Protein AF-A0A7C9EI39-F1 (afdb_monomer_lite)

Radius of gyration: 18.84 Å; chains: 1; bounding box: 54×30×48 Å

Sequence (99 aa):
GGLEFQSQIEIISRAHHKHVASLVGVCIDGDKRLLVYEYADNNSLAFYLHGSEVATMDWATRMRIAIGAANGLAYLHDDFSCGQQRMKRLWKEYIPKIG

Organism: Opuntia streptacantha (NCBI:txid393608)

Structure (mmCIF, N/CA/C/O backbone):
data_AF-A0A7C9EI39-F1
#
_entry.id   AF-A0A7C9EI39-F1
#
loop_
_atom_site.group_PDB
_atom_site.id
_atom_site.type_symbol
_atom_site.label_atom_id
_atom_site.label_alt_id
_atom_site.label_comp_id
_atom_site.label_asym_id
_atom_site.label_entity_id
_atom_site.label_seq_id
_atom_site.pdbx_PDB_ins_code
_atom_site.Cartn_x
_atom_site.Cartn_y
_atom_site.Cartn_z
_atom_site.occupancy
_atom_site.B_iso_or_equiv
_atom_site.auth_seq_id
_atom_site.auth_comp_id
_atom_site.auth_asym_id
_atom_site.auth_atom_id
_atom_site.pdbx_PDB_model_num
ATOM 1 N N . GLY A 1 1 ? -10.848 -15.878 16.248 1.00 57.94 1 GLY A N 1
ATOM 2 C CA . GLY A 1 1 ? -11.982 -15.649 15.333 1.00 57.94 1 GLY A CA 1
ATOM 3 C C . GLY A 1 1 ? -12.306 -14.168 15.211 1.00 57.94 1 GLY A C 1
ATOM 4 O O . GLY A 1 1 ? -11.470 -13.411 14.742 1.00 57.94 1 GLY A O 1
ATOM 5 N N . GLY A 1 2 ? -13.495 -13.735 15.648 1.00 65.44 2 GLY A N 1
ATOM 6 C CA . GLY A 1 2 ? -13.977 -12.357 15.433 1.00 65.44 2 GLY A CA 1
ATOM 7 C C . GLY A 1 2 ? -13.190 -11.247 16.145 1.00 65.44 2 GLY A C 1
ATOM 8 O O . GLY A 1 2 ? -13.007 -10.177 15.576 1.00 65.44 2 GLY A O 1
ATOM 9 N N . LEU A 1 3 ? -12.676 -11.507 17.353 1.00 69.56 3 LEU A N 1
ATOM 10 C CA . LEU A 1 3 ? -11.896 -10.521 18.119 1.00 69.56 3 LEU A CA 1
ATOM 11 C C . LEU A 1 3 ? -10.527 -10.223 17.486 1.00 69.56 3 LEU A C 1
ATOM 13 O O . LEU A 1 3 ? -10.115 -9.069 17.433 1.00 69.56 3 LEU A O 1
ATOM 17 N N . GLU A 1 4 ? -9.848 -11.243 16.956 1.00 75.69 4 GLU A N 1
ATOM 18 C CA . GLU A 1 4 ? -8.570 -11.072 16.247 1.00 75.69 4 GLU A CA 1
ATOM 19 C C . GLU A 1 4 ? -8.763 -10.282 14.955 1.00 75.69 4 GLU A C 1
ATOM 21 O O . GLU A 1 4 ? -7.968 -9.401 14.649 1.00 75.69 4 GLU A O 1
ATOM 26 N N . PHE A 1 5 ? -9.854 -10.546 14.232 1.00 77.06 5 PHE A N 1
ATOM 27 C CA . PHE A 1 5 ? -10.203 -9.807 13.023 1.00 77.06 5 PHE A CA 1
ATOM 28 C C . PHE A 1 5 ? -10.439 -8.318 13.313 1.00 77.06 5 PHE A C 1
ATOM 30 O O . PHE A 1 5 ? -9.863 -7.458 12.650 1.00 77.06 5 PHE A O 1
ATOM 37 N N . GLN A 1 6 ? -11.235 -8.008 14.341 1.00 77.88 6 GLN A N 1
ATOM 38 C CA . GLN A 1 6 ? -11.522 -6.625 14.723 1.00 77.88 6 GLN A CA 1
ATOM 39 C C . GLN A 1 6 ? -10.259 -5.893 15.202 1.00 77.88 6 GLN A C 1
ATOM 41 O O . GLN A 1 6 ? -10.020 -4.756 14.804 1.00 77.88 6 GLN A O 1
ATOM 46 N N . SER A 1 7 ? -9.425 -6.569 15.999 1.00 79.38 7 SER A N 1
ATOM 47 C CA . SER A 1 7 ? -8.149 -6.028 16.473 1.00 79.38 7 SER A CA 1
ATO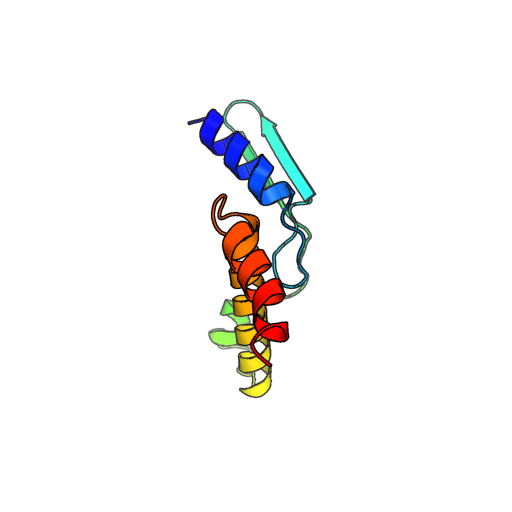M 48 C C . SER A 1 7 ? -7.188 -5.741 15.317 1.00 79.38 7 SER A C 1
ATOM 50 O O . SER A 1 7 ? -6.603 -4.661 15.260 1.00 79.38 7 SER A O 1
ATOM 52 N N . GLN A 1 8 ? -7.062 -6.657 14.353 1.00 78.19 8 GLN A N 1
ATOM 53 C CA . GLN A 1 8 ? -6.223 -6.436 13.172 1.00 78.19 8 GLN A CA 1
ATOM 54 C C . GLN A 1 8 ? -6.725 -5.271 12.317 1.00 78.19 8 GLN A C 1
ATOM 56 O O . GLN A 1 8 ? -5.919 -4.503 11.801 1.00 78.19 8 GLN A O 1
ATOM 61 N N . ILE A 1 9 ? -8.040 -5.094 12.198 1.00 83.69 9 ILE A N 1
ATOM 62 C CA . ILE A 1 9 ? -8.620 -3.957 11.478 1.00 83.69 9 ILE A CA 1
ATOM 63 C C . ILE A 1 9 ? -8.345 -2.635 12.178 1.00 83.69 9 ILE A C 1
ATOM 65 O O . ILE A 1 9 ? -7.995 -1.661 11.517 1.00 83.69 9 ILE A O 1
ATOM 69 N N . GLU A 1 10 ? -8.473 -2.580 13.501 1.00 80.25 10 GLU A N 1
ATOM 70 C CA . GLU A 1 10 ? -8.164 -1.368 14.260 1.00 80.25 10 GLU A CA 1
ATOM 71 C C . GLU A 1 10 ? -6.692 -0.964 14.080 1.00 80.25 10 GLU A C 1
ATOM 73 O O . GLU A 1 10 ? -6.373 0.210 13.911 1.00 80.25 10 GLU A O 1
ATOM 78 N N . ILE A 1 11 ? -5.799 -1.950 14.024 1.00 77.94 11 ILE A N 1
ATOM 79 C CA . ILE A 1 11 ? -4.376 -1.757 13.744 1.00 77.94 11 ILE A CA 1
ATOM 80 C C . ILE A 1 11 ? -4.178 -1.242 12.306 1.00 77.94 11 ILE A C 1
ATOM 82 O O . ILE A 1 11 ? -3.614 -0.168 12.106 1.00 77.94 11 ILE A O 1
ATOM 86 N N . ILE A 1 12 ? -4.689 -1.956 11.299 1.00 81.31 12 ILE A N 1
ATOM 87 C CA . ILE A 1 12 ? -4.484 -1.631 9.876 1.00 81.31 12 ILE A CA 1
ATOM 88 C C . ILE A 1 12 ? -5.151 -0.305 9.483 1.00 81.31 12 ILE A C 1
ATOM 90 O O . ILE A 1 12 ? -4.590 0.441 8.686 1.00 81.31 12 ILE A O 1
ATOM 94 N N . SER A 1 13 ? -6.308 0.030 10.057 1.00 82.19 13 SER A N 1
ATOM 95 C CA . SER A 1 13 ? -7.021 1.289 9.773 1.00 82.19 13 SER A CA 1
ATOM 96 C C . SER A 1 13 ? -6.244 2.539 10.195 1.00 82.19 13 SER A C 1
ATOM 98 O O . SER A 1 13 ? -6.503 3.627 9.688 1.00 82.19 13 SER A O 1
ATOM 100 N N . ARG A 1 14 ? -5.264 2.393 11.093 1.00 79.44 14 ARG A N 1
ATOM 101 C CA . ARG A 1 14 ? -4.380 3.480 11.530 1.00 79.44 14 ARG A CA 1
ATOM 102 C C . ARG A 1 14 ? -3.121 3.608 10.672 1.00 79.44 14 ARG A C 1
ATOM 104 O O . ARG A 1 14 ? -2.372 4.565 10.858 1.00 79.44 14 ARG A O 1
ATOM 111 N N . ALA A 1 15 ? -2.874 2.665 9.760 1.00 82.62 15 ALA A N 1
ATOM 112 C CA . ALA A 1 15 ? -1.732 2.712 8.859 1.00 82.62 15 ALA A CA 1
ATOM 113 C C . ALA A 1 15 ? -1.948 3.806 7.808 1.00 82.62 15 ALA A C 1
ATOM 115 O O . ALA A 1 15 ? -2.803 3.678 6.934 1.00 82.62 15 ALA A O 1
ATOM 116 N N . HIS A 1 16 ? -1.143 4.865 7.863 1.00 85.88 16 HIS A N 1
ATOM 117 C CA . HIS A 1 16 ? -1.173 5.917 6.856 1.00 85.88 16 HIS A CA 1
ATOM 118 C C . HIS A 1 16 ? 0.245 6.281 6.425 1.00 85.88 16 HIS A C 1
ATOM 120 O O . HIS A 1 16 ? 0.968 7.010 7.105 1.00 85.88 16 HIS A O 1
ATOM 126 N N . HIS A 1 17 ? 0.660 5.742 5.280 1.00 87.50 17 HIS A N 1
ATOM 127 C CA . HIS A 1 17 ? 1.997 5.949 4.745 1.00 87.50 17 HIS A CA 1
ATOM 128 C C . HIS A 1 17 ? 1.984 5.880 3.219 1.00 87.50 17 HIS A C 1
ATOM 130 O O . HIS A 1 17 ? 1.371 4.996 2.637 1.00 87.50 17 HIS A O 1
ATOM 136 N N . LYS A 1 18 ? 2.758 6.746 2.558 1.00 89.50 18 LYS A N 1
ATOM 137 C CA . LYS A 1 18 ? 2.834 6.858 1.084 1.00 89.50 18 LYS A CA 1
ATOM 138 C C . LYS A 1 18 ? 3.198 5.570 0.320 1.00 89.50 18 LYS A C 1
ATOM 140 O O . LYS A 1 18 ? 3.099 5.533 -0.901 1.00 89.50 18 LYS A O 1
ATOM 145 N N . HIS A 1 19 ? 3.710 4.554 1.011 1.00 90.25 19 HIS A N 1
ATOM 146 C CA . HIS A 1 19 ? 4.090 3.257 0.437 1.00 90.25 19 HIS A CA 1
ATOM 147 C C . HIS A 1 19 ? 3.302 2.086 1.047 1.00 90.25 19 HIS A C 1
ATOM 149 O O . HIS A 1 19 ? 3.747 0.944 0.979 1.00 90.25 19 HIS A O 1
ATOM 155 N N . VAL A 1 20 ? 2.163 2.371 1.679 1.00 88.31 20 VAL A N 1
ATOM 156 C CA . VAL A 1 20 ? 1.218 1.390 2.221 1.00 88.31 20 VAL A CA 1
ATOM 157 C C . VAL A 1 20 ? -0.165 1.751 1.688 1.00 88.31 20 VAL A C 1
ATOM 159 O O . VAL A 1 20 ? -0.539 2.918 1.703 1.00 88.31 20 VAL A O 1
ATOM 162 N N . ALA A 1 21 ? -0.912 0.766 1.192 1.00 88.12 21 ALA A N 1
ATOM 163 C CA . ALA A 1 21 ? -2.266 1.005 0.706 1.00 88.12 21 ALA A CA 1
ATOM 164 C C . ALA A 1 21 ? -3.177 1.428 1.868 1.00 88.12 21 ALA A C 1
ATOM 166 O O . ALA A 1 21 ? -3.271 0.714 2.870 1.00 88.12 21 ALA A O 1
ATOM 167 N N . SER A 1 22 ? -3.849 2.570 1.722 1.00 87.31 22 SER A N 1
ATOM 168 C CA . SER A 1 22 ? -4.736 3.101 2.755 1.00 87.31 22 SER A CA 1
ATOM 169 C C . SER A 1 22 ? -6.058 2.338 2.762 1.00 87.31 22 SER A C 1
ATOM 171 O O . SER A 1 22 ? -6.733 2.221 1.734 1.00 87.31 22 SER A O 1
ATOM 173 N N . LEU A 1 23 ?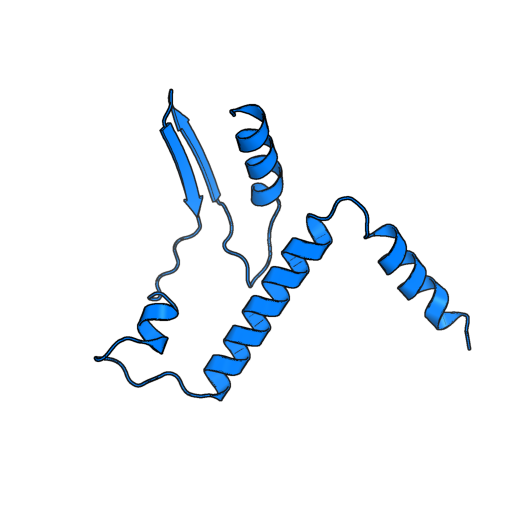 -6.435 1.824 3.932 1.00 89.44 23 LEU A N 1
ATOM 174 C CA . LEU A 1 23 ? -7.754 1.244 4.153 1.00 89.44 23 LEU A CA 1
ATOM 175 C C . LEU A 1 23 ? -8.765 2.381 4.350 1.00 89.44 23 LEU A C 1
ATOM 177 O O . LEU A 1 23 ? -8.644 3.170 5.281 1.00 89.44 23 LEU A O 1
ATOM 181 N N . VAL A 1 24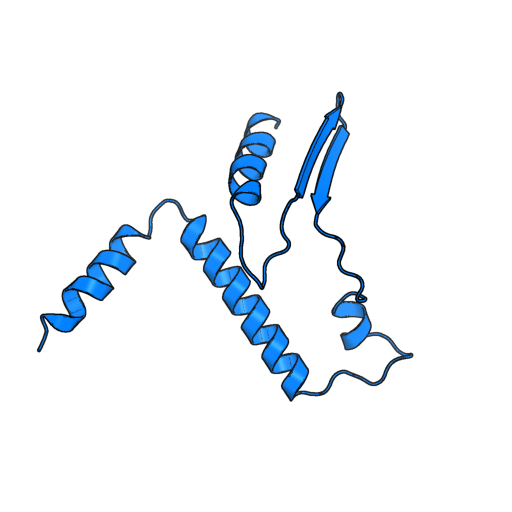 ? -9.766 2.446 3.480 1.00 88.94 24 VAL A N 1
ATOM 182 C CA . VAL A 1 24 ? -10.835 3.454 3.510 1.00 88.94 24 VAL A CA 1
ATOM 183 C C . VAL A 1 24 ? -11.979 3.003 4.413 1.00 88.94 24 VAL A C 1
ATOM 185 O O . VAL A 1 24 ? -12.617 3.819 5.073 1.00 88.94 24 VAL A O 1
ATOM 188 N N . GLY A 1 25 ? -12.253 1.698 4.458 1.00 88.25 25 GLY A N 1
ATOM 189 C CA . GLY A 1 25 ? -13.358 1.187 5.252 1.00 88.25 25 GLY A CA 1
ATOM 190 C C . GLY A 1 25 ? -13.439 -0.327 5.310 1.00 88.25 25 GLY A C 1
ATOM 191 O O . GLY A 1 25 ? -12.687 -1.059 4.666 1.00 88.25 25 GLY A O 1
ATOM 192 N N . VAL A 1 26 ? -14.391 -0.789 6.111 1.00 89.50 26 VAL A N 1
ATOM 193 C CA . VAL A 1 26 ? -14.658 -2.205 6.351 1.00 89.50 26 VAL A CA 1
ATOM 194 C C . VAL A 1 26 ? -16.161 -2.417 6.307 1.00 89.50 26 VAL A C 1
ATOM 196 O O . VAL A 1 26 ? -16.915 -1.641 6.890 1.00 89.50 26 VAL A O 1
ATOM 199 N N . CYS A 1 27 ? -16.596 -3.489 5.649 1.00 88.81 27 CYS A N 1
ATOM 200 C CA . CYS A 1 27 ? -17.978 -3.947 5.708 1.00 88.81 27 CYS A CA 1
ATOM 201 C C . CYS A 1 27 ? -18.048 -5.294 6.435 1.00 88.81 27 CYS A C 1
ATOM 203 O O . CYS A 1 27 ? -17.312 -6.233 6.117 1.00 88.81 27 CYS A O 1
ATOM 205 N N . ILE A 1 28 ? -18.942 -5.368 7.422 1.00 88.62 28 ILE A N 1
ATOM 206 C CA . ILE A 1 28 ? -19.230 -6.566 8.207 1.00 88.62 28 ILE A CA 1
ATOM 207 C C . ILE A 1 28 ? -20.734 -6.823 8.100 1.00 88.62 28 ILE A C 1
ATOM 209 O O . ILE A 1 28 ? -21.525 -6.048 8.630 1.00 88.62 28 ILE A O 1
ATOM 213 N N . ASP A 1 29 ? -21.113 -7.900 7.413 1.00 90.12 29 ASP A N 1
ATOM 214 C CA . ASP A 1 29 ? -22.511 -8.310 7.223 1.00 90.12 29 ASP A CA 1
ATOM 215 C C . ASP A 1 29 ? -22.642 -9.825 7.440 1.00 90.12 29 ASP A C 1
ATOM 217 O O . ASP A 1 29 ? -22.184 -10.622 6.618 1.00 90.12 29 ASP A O 1
ATOM 221 N N . GLY A 1 30 ? -23.207 -10.231 8.582 1.00 88.25 30 GLY A N 1
ATOM 222 C CA . GLY A 1 30 ? -23.286 -11.636 8.995 1.00 88.25 30 GLY A CA 1
ATOM 223 C C . GLY A 1 30 ? -21.899 -12.277 9.097 1.00 88.25 30 GLY A C 1
ATOM 224 O O . GLY A 1 30 ? -21.098 -11.893 9.950 1.00 88.25 30 GLY A O 1
ATOM 225 N N . ASP A 1 31 ? -21.598 -13.206 8.187 1.00 86.69 31 ASP A N 1
ATOM 226 C CA . ASP A 1 31 ? -20.290 -13.871 8.045 1.00 86.69 31 ASP A CA 1
ATOM 227 C C . ASP A 1 31 ? -19.389 -13.231 6.975 1.00 86.69 31 ASP A C 1
ATOM 229 O O . ASP A 1 31 ? -18.213 -13.573 6.851 1.00 86.69 31 ASP A O 1
ATOM 233 N N . LYS A 1 32 ? -19.898 -12.259 6.211 1.00 86.50 32 LYS A N 1
ATOM 234 C CA . LYS A 1 32 ? -19.118 -11.547 5.194 1.00 86.50 32 LYS A CA 1
ATOM 235 C C . LYS A 1 32 ? -18.219 -10.514 5.856 1.00 86.50 32 LYS A C 1
ATOM 237 O O . LYS A 1 32 ? -18.638 -9.794 6.767 1.00 86.50 32 LYS A O 1
ATOM 242 N N . ARG A 1 33 ? -16.978 -10.439 5.384 1.00 87.25 33 ARG A N 1
ATOM 243 C CA . ARG A 1 33 ? -15.955 -9.489 5.825 1.00 87.25 33 ARG A CA 1
ATOM 244 C C . ARG A 1 33 ? -15.270 -8.918 4.590 1.00 87.25 33 ARG A C 1
ATOM 246 O O . ARG A 1 33 ? -14.623 -9.664 3.861 1.00 87.25 33 ARG A O 1
ATOM 253 N N . LEU A 1 34 ? -15.441 -7.623 4.338 1.00 89.69 34 LEU A N 1
ATOM 254 C CA . LEU A 1 34 ? -14.849 -6.937 3.187 1.00 89.69 34 LEU A CA 1
ATOM 255 C C . LEU A 1 34 ? -13.949 -5.797 3.660 1.00 89.69 34 LEU A C 1
ATOM 257 O O . LEU A 1 34 ? -14.298 -5.074 4.594 1.00 89.69 34 LEU A O 1
ATOM 261 N N . LEU A 1 35 ? -12.822 -5.626 2.971 1.00 89.81 35 LEU A N 1
ATOM 262 C CA . LEU A 1 35 ? -11.887 -4.521 3.158 1.00 89.81 35 LEU A CA 1
ATOM 263 C C . LEU A 1 35 ? -11.949 -3.616 1.929 1.00 89.81 35 LEU A C 1
ATOM 265 O O . LEU A 1 35 ? -11.874 -4.097 0.799 1.00 89.81 35 LEU A O 1
ATOM 269 N N . VAL A 1 36 ? -12.098 -2.316 2.158 1.00 91.38 36 VAL A N 1
ATOM 270 C CA . VAL A 1 36 ? -12.207 -1.306 1.105 1.00 91.38 36 VAL A CA 1
ATOM 271 C C . VAL A 1 36 ? -10.951 -0.449 1.135 1.00 91.38 36 VAL A C 1
ATOM 273 O O . VAL A 1 36 ? -10.691 0.221 2.131 1.00 91.38 36 VAL A O 1
ATOM 276 N N . TYR A 1 37 ? -10.185 -0.468 0.049 1.00 90.00 37 TYR A N 1
ATOM 277 C CA . TYR A 1 37 ? -8.954 0.307 -0.115 1.00 90.00 37 TYR A CA 1
ATOM 278 C C . TYR A 1 37 ? -9.144 1.435 -1.127 1.00 90.00 37 TYR A C 1
ATOM 280 O O . TYR A 1 37 ? -10.063 1.392 -1.947 1.0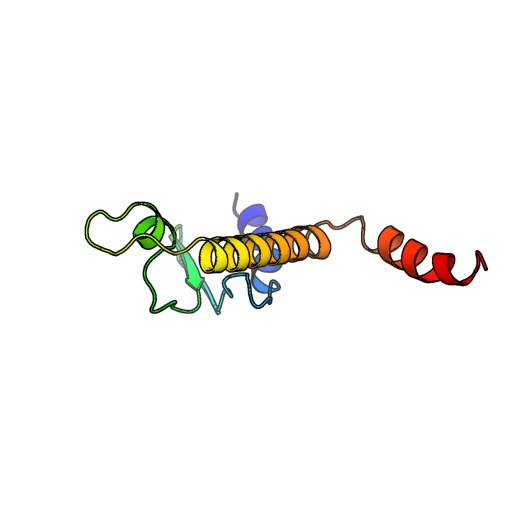0 90.00 37 TYR A O 1
ATOM 288 N N . GLU A 1 38 ? -8.250 2.423 -1.092 1.00 87.44 38 GLU A N 1
ATOM 289 C CA . GLU A 1 38 ? -8.121 3.382 -2.190 1.00 87.44 38 GLU A CA 1
ATOM 290 C C . GLU A 1 38 ? -7.799 2.643 -3.493 1.00 87.44 38 GLU A C 1
ATOM 292 O O . GLU A 1 38 ? -6.972 1.726 -3.524 1.00 87.44 38 GLU A O 1
ATOM 297 N N . TYR A 1 39 ? -8.475 3.030 -4.574 1.00 86.50 39 TYR A N 1
ATOM 298 C CA . TYR A 1 39 ? -8.247 2.425 -5.877 1.00 86.50 39 TYR A CA 1
ATOM 299 C C . TYR A 1 39 ? -6.907 2.895 -6.449 1.00 86.50 39 TYR A C 1
ATOM 301 O O . TYR A 1 39 ? -6.610 4.089 -6.464 1.00 86.50 39 TYR A O 1
ATOM 309 N N . ALA A 1 40 ? -6.102 1.949 -6.927 1.00 85.44 40 ALA A N 1
ATOM 310 C CA . ALA A 1 40 ? -4.875 2.234 -7.652 1.00 85.44 40 ALA A CA 1
ATOM 311 C C . ALA A 1 40 ? -5.121 1.978 -9.142 1.00 85.44 40 ALA A C 1
ATOM 313 O O . ALA A 1 40 ? -5.278 0.831 -9.550 1.00 85.44 40 ALA A O 1
ATOM 314 N N . ASP A 1 41 ? -5.123 3.043 -9.947 1.00 82.38 41 ASP A N 1
ATOM 315 C CA . ASP A 1 41 ? -5.420 2.978 -11.388 1.00 82.38 41 ASP A CA 1
ATOM 316 C C . ASP A 1 41 ? -4.389 2.168 -12.197 1.00 82.38 41 ASP A C 1
ATOM 318 O O . ASP A 1 41 ? -4.660 1.731 -13.316 1.00 82.38 41 ASP A O 1
ATOM 322 N N . ASN A 1 42 ? -3.188 1.973 -11.647 1.00 84.69 42 ASN A N 1
ATOM 323 C CA . ASN A 1 42 ? -2.104 1.259 -12.312 1.00 84.69 42 ASN A CA 1
ATOM 324 C C . ASN A 1 42 ? -2.231 -0.259 -12.126 1.00 84.69 42 ASN A C 1
ATOM 326 O O . ASN A 1 42 ? -2.629 -0.745 -11.069 1.00 84.69 42 ASN A O 1
ATOM 330 N N . ASN A 1 43 ? -1.782 -1.018 -13.130 1.00 85.81 43 ASN A N 1
ATOM 331 C CA . ASN A 1 43 ? -1.664 -2.470 -13.013 1.00 85.81 43 ASN A CA 1
ATOM 332 C C . ASN A 1 43 ? -0.726 -2.883 -11.865 1.00 85.81 43 ASN A C 1
ATOM 334 O O . ASN A 1 43 ? 0.099 -2.109 -11.373 1.00 85.81 43 ASN A O 1
ATOM 338 N N . SER A 1 44 ? -0.822 -4.151 -11.462 1.00 88.38 44 SER A N 1
ATOM 339 C CA . SER A 1 44 ? 0.032 -4.694 -10.407 1.00 88.38 44 SER A CA 1
ATOM 340 C C . SER A 1 44 ? 1.517 -4.635 -10.781 1.00 88.38 44 SER A C 1
ATOM 342 O O . SER A 1 44 ? 1.904 -4.729 -11.945 1.00 88.38 44 SER A O 1
ATOM 344 N N . LEU A 1 45 ? 2.391 -4.567 -9.776 1.00 89.06 45 LEU A N 1
ATOM 345 C CA . LEU A 1 45 ? 3.830 -4.680 -10.015 1.00 89.06 45 LEU A CA 1
ATOM 346 C C . LEU A 1 45 ? 4.185 -6.006 -10.711 1.00 89.06 45 LEU A C 1
ATOM 348 O O . LEU A 1 45 ? 5.053 -6.029 -11.578 1.00 89.06 45 LEU A O 1
ATOM 352 N N . ALA A 1 46 ? 3.479 -7.094 -10.386 1.00 87.75 46 ALA A N 1
ATOM 353 C CA . ALA A 1 46 ? 3.664 -8.390 -11.034 1.00 87.75 46 ALA A CA 1
ATOM 354 C C . ALA A 1 46 ? 3.413 -8.319 -12.548 1.00 87.75 46 ALA A C 1
ATOM 356 O O . ALA A 1 46 ? 4.185 -8.891 -13.315 1.00 87.75 46 ALA A O 1
ATOM 357 N N . PHE A 1 47 ? 2.401 -7.560 -12.979 1.00 87.00 47 PHE A N 1
ATOM 358 C CA . PHE A 1 47 ? 2.138 -7.312 -14.395 1.00 87.00 47 PHE A CA 1
ATOM 359 C C . PHE A 1 47 ? 3.339 -6.649 -15.087 1.00 87.00 47 PHE A C 1
ATOM 361 O O . PHE A 1 47 ? 3.761 -7.107 -16.141 1.00 87.00 47 PHE A O 1
ATOM 368 N N . TYR A 1 48 ? 3.965 -5.641 -14.472 1.00 86.12 48 TYR A N 1
ATOM 369 C CA . TYR A 1 48 ? 5.128 -4.960 -15.067 1.00 86.12 48 TYR A CA 1
ATOM 370 C C . TYR A 1 48 ? 6.456 -5.725 -14.944 1.00 86.12 48 TYR A C 1
ATOM 372 O O . TYR A 1 48 ? 7.417 -5.420 -15.655 1.00 86.12 48 TYR A O 1
ATOM 380 N N . LEU A 1 49 ? 6.547 -6.689 -14.024 1.00 86.75 49 LEU A N 1
ATOM 381 C CA . LEU A 1 49 ? 7.743 -7.514 -13.836 1.00 86.75 49 LEU A CA 1
ATOM 382 C C . LEU A 1 49 ? 7.732 -8.784 -14.692 1.00 86.75 49 LEU A C 1
ATOM 384 O O . LEU A 1 49 ? 8.807 -9.233 -15.089 1.00 86.75 49 LEU A O 1
ATOM 388 N N . HIS A 1 50 ? 6.550 -9.351 -14.948 1.00 84.81 50 HIS A N 1
ATOM 389 C CA . HIS A 1 50 ? 6.385 -10.669 -15.571 1.00 84.81 50 HIS A CA 1
ATOM 390 C C . HIS A 1 50 ? 5.471 -10.675 -16.806 1.00 84.81 50 HIS A C 1
ATOM 392 O O . HIS A 1 50 ? 5.370 -11.706 -17.466 1.00 84.81 50 HIS A O 1
ATOM 398 N N . GLY A 1 51 ? 4.794 -9.569 -17.125 1.00 78.62 51 GLY A N 1
ATOM 399 C CA . GLY A 1 51 ? 3.926 -9.470 -18.297 1.00 78.62 51 GLY A CA 1
ATOM 400 C C . GLY A 1 51 ? 4.721 -9.564 -19.598 1.00 78.62 51 GLY A C 1
ATOM 401 O O . GLY A 1 51 ? 5.727 -8.882 -19.769 1.00 78.62 51 GLY A O 1
ATOM 402 N N . SER A 1 52 ? 4.258 -10.405 -20.524 1.00 67.50 52 SER A N 1
ATOM 403 C CA . SER A 1 52 ? 4.918 -10.641 -21.815 1.00 67.50 52 SER A CA 1
ATOM 404 C C . SER A 1 52 ? 4.703 -9.522 -22.837 1.00 67.50 52 SER A C 1
ATOM 406 O O . SER A 1 52 ? 5.432 -9.457 -23.821 1.00 67.50 52 SER A O 1
ATOM 408 N N . GLU A 1 53 ? 3.706 -8.658 -22.627 1.00 69.00 53 GLU A N 1
ATOM 409 C CA . GLU A 1 53 ? 3.262 -7.660 -23.615 1.00 69.00 53 GLU A CA 1
ATOM 410 C C . GLU A 1 53 ? 3.758 -6.231 -23.339 1.00 69.00 53 GLU A C 1
ATOM 412 O O . GLU A 1 53 ? 3.508 -5.326 -24.132 1.00 69.00 53 GLU A O 1
ATOM 417 N N . VAL A 1 54 ? 4.478 -6.002 -22.235 1.00 69.44 54 VAL A N 1
ATOM 418 C CA . VAL A 1 54 ? 4.957 -4.666 -21.846 1.00 69.44 54 VAL A CA 1
ATOM 419 C C . VAL A 1 54 ? 6.472 -4.676 -21.711 1.00 69.44 54 VAL A C 1
ATOM 421 O O . VAL A 1 54 ? 7.055 -5.621 -21.184 1.00 69.44 54 VAL A O 1
ATOM 424 N N . ALA A 1 55 ? 7.116 -3.601 -22.175 1.00 74.31 55 ALA A N 1
ATOM 425 C CA . ALA A 1 55 ? 8.545 -3.400 -21.979 1.00 74.31 55 ALA A CA 1
ATOM 426 C C . ALA A 1 55 ? 8.894 -3.561 -20.492 1.00 74.31 55 ALA A C 1
ATOM 428 O O . ALA A 1 55 ? 8.334 -2.883 -19.627 1.00 74.31 55 ALA A O 1
ATOM 429 N N . THR A 1 56 ? 9.813 -4.482 -20.199 1.00 73.56 56 THR A N 1
ATOM 430 C CA . THR A 1 56 ? 10.226 -4.779 -18.829 1.00 73.56 56 THR A CA 1
ATOM 431 C C . THR A 1 56 ? 10.736 -3.515 -18.153 1.00 73.56 56 THR A C 1
ATOM 433 O O . THR A 1 56 ? 11.613 -2.837 -18.688 1.00 73.56 56 THR A O 1
ATOM 436 N N . MET A 1 57 ? 10.220 -3.237 -16.957 1.00 86.38 57 MET A N 1
ATOM 437 C CA . MET A 1 57 ? 10.594 -2.068 -16.161 1.00 86.38 57 MET A CA 1
ATOM 438 C C . MET A 1 57 ? 12.116 -1.933 -16.022 1.00 86.38 57 MET A C 1
ATOM 440 O O . MET A 1 57 ? 12.794 -2.917 -15.706 1.00 86.38 57 MET A O 1
ATOM 444 N N . ASP A 1 58 ? 12.638 -0.721 -16.219 1.00 89.31 58 ASP A N 1
ATOM 445 C CA . ASP A 1 58 ? 14.064 -0.433 -16.097 1.00 89.31 58 ASP A CA 1
ATOM 446 C C . ASP A 1 58 ? 14.563 -0.601 -14.649 1.00 89.31 58 ASP A C 1
ATOM 448 O O . ASP A 1 58 ? 13.802 -0.541 -13.676 1.00 89.31 58 ASP A O 1
ATOM 452 N N . TRP A 1 59 ? 15.870 -0.810 -14.499 1.00 90.25 59 TRP A N 1
ATOM 453 C CA . TRP A 1 59 ? 16.483 -1.075 -13.199 1.00 90.25 59 TRP A CA 1
ATOM 454 C C . TRP A 1 59 ? 16.316 0.070 -12.192 1.00 90.25 59 TRP A C 1
ATOM 456 O O . TRP A 1 59 ? 16.057 -0.182 -11.013 1.00 90.25 59 TRP A O 1
ATOM 466 N N . ALA A 1 60 ? 16.426 1.325 -12.633 1.00 94.50 60 ALA A N 1
ATOM 467 C CA . ALA A 1 60 ? 16.308 2.466 -11.733 1.00 94.50 60 ALA A CA 1
ATOM 468 C C . ALA A 1 60 ? 14.885 2.562 -11.162 1.00 94.50 60 ALA A C 1
ATOM 470 O O . ALA A 1 60 ? 14.704 2.805 -9.966 1.00 94.50 60 ALA A O 1
ATOM 471 N N . THR A 1 61 ? 13.863 2.296 -11.978 1.00 92.06 61 THR A N 1
ATOM 472 C CA . THR A 1 61 ? 12.475 2.214 -11.510 1.00 92.06 61 THR A CA 1
ATOM 473 C C . THR A 1 61 ? 12.264 1.050 -10.545 1.00 92.06 61 THR A C 1
ATOM 475 O O . THR A 1 61 ? 11.684 1.262 -9.479 1.00 92.06 61 THR A O 1
ATOM 478 N N . ARG A 1 62 ? 12.813 -0.139 -10.827 1.00 92.31 62 ARG A N 1
ATOM 479 C CA . ARG A 1 62 ? 12.761 -1.278 -9.887 1.00 92.31 62 ARG A CA 1
ATOM 480 C C . ARG A 1 62 ? 13.364 -0.927 -8.530 1.00 92.31 62 ARG A C 1
ATOM 482 O O . ARG A 1 62 ? 12.765 -1.229 -7.501 1.00 92.31 62 ARG A O 1
ATOM 489 N N . MET A 1 63 ? 14.509 -0.245 -8.524 1.00 95.94 63 MET A N 1
ATOM 490 C CA . MET A 1 63 ? 15.178 0.156 -7.289 1.00 95.94 63 MET A CA 1
ATOM 491 C C . MET A 1 63 ? 14.342 1.155 -6.481 1.00 95.94 63 MET A C 1
ATOM 493 O O . MET A 1 63 ? 14.195 0.998 -5.270 1.00 95.94 63 MET A O 1
ATOM 497 N N . ARG A 1 64 ? 13.714 2.141 -7.141 1.00 95.31 64 ARG A N 1
ATOM 498 C CA . ARG A 1 64 ? 12.790 3.077 -6.473 1.00 95.31 64 ARG A CA 1
ATOM 499 C C . ARG A 1 64 ? 11.614 2.351 -5.819 1.00 95.31 64 ARG A C 1
ATOM 501 O O . ARG A 1 64 ? 11.257 2.680 -4.690 1.00 95.31 64 ARG A O 1
ATOM 508 N N . ILE A 1 65 ? 11.039 1.360 -6.501 1.00 93.94 65 ILE A N 1
ATOM 509 C CA . ILE A 1 65 ? 9.931 0.558 -5.968 1.00 93.94 65 ILE A CA 1
ATOM 510 C C . ILE A 1 65 ? 10.390 -0.286 -4.777 1.00 93.94 65 ILE A C 1
ATOM 512 O O . ILE A 1 65 ? 9.714 -0.288 -3.752 1.00 93.94 65 ILE A O 1
ATOM 516 N N . ALA A 1 66 ? 11.548 -0.945 -4.871 1.00 95.88 66 ALA A N 1
ATOM 517 C CA . ALA A 1 66 ? 12.103 -1.742 -3.778 1.00 95.88 66 ALA A CA 1
ATOM 518 C C . ALA A 1 66 ? 12.353 -0.897 -2.517 1.00 95.88 66 ALA A C 1
ATOM 520 O O . ALA A 1 66 ? 11.955 -1.290 -1.421 1.00 95.88 66 ALA A O 1
ATOM 521 N N . ILE A 1 67 ? 12.934 0.299 -2.672 1.00 97.00 67 ILE A N 1
ATOM 522 C CA . ILE A 1 67 ? 13.126 1.253 -1.569 1.00 97.00 67 ILE A CA 1
ATOM 523 C C . ILE A 1 67 ? 11.773 1.694 -0.992 1.00 97.00 67 ILE A C 1
ATOM 525 O O . ILE A 1 67 ? 11.608 1.747 0.226 1.00 97.00 67 ILE A O 1
ATOM 529 N N . GLY A 1 68 ? 10.791 1.990 -1.848 1.00 94.88 68 GLY A N 1
ATOM 530 C CA . GLY A 1 68 ? 9.435 2.337 -1.420 1.00 94.88 68 GLY A CA 1
ATOM 531 C C . GLY A 1 68 ? 8.791 1.234 -0.577 1.00 94.88 68 GLY A C 1
ATOM 532 O O . GLY A 1 68 ? 8.323 1.504 0.528 1.00 94.88 68 GLY A O 1
ATOM 533 N N . ALA A 1 69 ? 8.844 -0.011 -1.054 1.00 94.88 69 ALA A N 1
ATOM 534 C CA . ALA A 1 69 ? 8.329 -1.179 -0.345 1.00 94.88 69 ALA A CA 1
ATOM 535 C C . ALA A 1 69 ? 9.040 -1.399 1.000 1.00 94.88 69 ALA A C 1
ATOM 537 O O . ALA A 1 69 ? 8.375 -1.618 2.010 1.00 94.88 69 ALA A O 1
ATOM 538 N N . ALA A 1 70 ? 10.371 -1.263 1.041 1.00 95.06 70 ALA A N 1
ATOM 539 C CA . ALA A 1 70 ? 11.143 -1.360 2.279 1.00 95.06 70 ALA A CA 1
ATOM 540 C C . ALA A 1 70 ? 10.744 -0.278 3.297 1.00 95.06 70 ALA A C 1
ATOM 542 O O . ALA A 1 70 ? 10.581 -0.578 4.475 1.00 95.06 70 ALA A O 1
ATOM 543 N N . ASN A 1 71 ? 10.515 0.961 2.848 1.00 92.75 71 ASN A N 1
ATOM 544 C CA . ASN A 1 71 ? 10.035 2.044 3.711 1.00 92.75 71 ASN A CA 1
ATOM 545 C C . ASN A 1 71 ? 8.620 1.776 4.242 1.00 92.75 71 ASN A C 1
ATOM 547 O O . ASN A 1 71 ? 8.354 2.017 5.416 1.00 92.75 71 ASN A O 1
ATOM 551 N N . GLY A 1 72 ? 7.716 1.273 3.394 1.00 90.81 72 GLY A N 1
ATOM 552 C CA . GLY A 1 72 ? 6.377 0.861 3.818 1.00 90.81 72 GLY A CA 1
ATOM 553 C C . GLY A 1 72 ? 6.435 -0.251 4.863 1.00 90.81 72 GLY A C 1
ATOM 554 O O . GLY A 1 72 ? 5.805 -0.143 5.909 1.00 90.81 72 GLY A O 1
ATOM 555 N N . LEU A 1 73 ? 7.262 -1.272 4.634 1.00 89.56 73 LEU A N 1
ATOM 556 C CA . LEU A 1 73 ? 7.453 -2.364 5.583 1.00 89.56 73 LEU A CA 1
ATOM 557 C C . LEU A 1 73 ? 8.074 -1.888 6.901 1.00 89.56 73 LEU A C 1
ATOM 559 O O . LEU A 1 73 ? 7.625 -2.308 7.960 1.00 89.56 73 LEU A O 1
ATOM 563 N N . ALA A 1 74 ? 9.067 -0.999 6.853 1.00 88.69 74 ALA A N 1
ATOM 564 C CA . ALA A 1 74 ? 9.672 -0.418 8.049 1.00 88.69 74 ALA A CA 1
ATOM 565 C C . ALA A 1 74 ? 8.657 0.397 8.864 1.00 88.69 74 ALA A C 1
ATOM 567 O O . ALA A 1 74 ? 8.644 0.293 10.086 1.00 88.69 74 ALA A O 1
ATOM 568 N N . TYR A 1 75 ? 7.781 1.153 8.195 1.00 86.25 75 TYR A N 1
ATOM 569 C CA . TYR A 1 75 ? 6.673 1.860 8.837 1.00 86.25 75 TYR A CA 1
ATOM 570 C C . TYR A 1 75 ? 5.716 0.889 9.538 1.00 86.25 75 TYR A C 1
ATOM 572 O O . TYR A 1 75 ? 5.437 1.057 10.723 1.00 86.25 75 TYR A O 1
ATOM 580 N N . LEU A 1 76 ? 5.277 -0.165 8.838 1.00 84.38 76 LEU A N 1
ATOM 581 C CA . LEU A 1 76 ? 4.412 -1.192 9.425 1.00 84.38 76 LEU A CA 1
ATOM 582 C C . LEU A 1 76 ? 5.096 -1.884 10.616 1.00 84.38 76 LEU A C 1
ATOM 584 O O . LEU A 1 76 ? 4.477 -2.121 11.647 1.00 84.38 76 LEU A O 1
ATOM 588 N N . HIS A 1 77 ? 6.382 -2.203 10.484 1.00 83.56 77 HIS A N 1
ATOM 589 C CA . HIS A 1 77 ? 7.147 -2.850 11.539 1.00 83.56 77 HIS A CA 1
ATOM 590 C C . HIS A 1 77 ? 7.280 -1.951 12.768 1.00 83.56 77 HIS A C 1
ATOM 592 O O . HIS A 1 77 ? 7.085 -2.421 13.885 1.00 83.56 77 HIS A O 1
ATOM 598 N N . ASP A 1 78 ? 7.604 -0.672 12.587 1.00 72.38 78 ASP A N 1
ATOM 599 C CA . ASP A 1 78 ? 7.782 0.248 13.702 1.00 72.38 78 ASP A CA 1
ATOM 600 C C . ASP A 1 78 ? 6.448 0.535 14.389 1.00 72.38 78 ASP A C 1
ATOM 602 O O . ASP A 1 78 ? 6.337 0.275 15.581 1.00 72.38 78 ASP A O 1
ATOM 606 N N . ASP A 1 79 ? 5.411 0.979 13.682 1.00 62.59 79 ASP A N 1
ATOM 607 C CA . ASP A 1 79 ? 4.174 1.444 14.326 1.00 62.59 79 ASP A CA 1
ATOM 608 C C . ASP A 1 79 ? 3.272 0.318 14.862 1.00 62.59 79 ASP A C 1
ATOM 610 O O . ASP A 1 79 ? 2.461 0.567 15.759 1.00 62.59 79 ASP A O 1
ATOM 614 N N . PHE A 1 80 ? 3.443 -0.925 14.391 1.00 58.12 80 PHE A N 1
ATOM 615 C CA . PHE A 1 80 ? 2.637 -2.073 14.830 1.00 58.12 80 PHE A CA 1
ATOM 616 C C . PHE A 1 80 ? 3.376 -3.076 15.719 1.00 58.12 80 PHE A C 1
ATOM 618 O O . PHE A 1 80 ? 2.742 -3.968 16.287 1.00 58.12 80 PHE A O 1
ATOM 625 N N . SER A 1 81 ? 4.683 -2.900 15.946 1.00 54.28 81 SER A N 1
ATOM 626 C CA . SER A 1 81 ? 5.374 -3.580 17.042 1.00 54.28 81 SER A CA 1
ATOM 627 C C . SER A 1 81 ? 5.172 -2.793 18.338 1.00 54.28 81 SER A C 1
ATOM 629 O O . SER A 1 81 ? 5.982 -1.966 18.757 1.00 54.28 81 SER A O 1
ATOM 631 N N . CYS A 1 82 ? 4.055 -3.069 19.013 1.00 48.19 82 CYS A N 1
ATOM 632 C CA . CYS A 1 82 ? 3.865 -2.697 20.411 1.00 48.19 82 CYS A CA 1
ATOM 633 C C . CYS A 1 82 ? 5.031 -3.270 21.247 1.00 48.19 82 CYS A C 1
ATOM 635 O O . CYS A 1 82 ? 4.989 -4.419 21.678 1.00 48.19 82 CYS A O 1
ATOM 637 N N . GLY A 1 83 ? 6.097 -2.481 21.439 1.00 50.00 83 GLY A N 1
ATOM 638 C CA . GLY A 1 83 ? 7.252 -2.871 22.251 1.00 50.00 83 GLY A CA 1
ATOM 639 C C . GLY A 1 83 ? 8.603 -2.204 21.959 1.00 50.00 83 GLY A C 1
ATOM 640 O O . GLY A 1 83 ? 9.476 -2.298 22.819 1.00 50.00 83 GLY A O 1
ATOM 641 N N . GLN A 1 84 ? 8.824 -1.507 20.831 1.00 49.12 84 GLN A N 1
ATOM 642 C CA . GLN A 1 84 ? 10.177 -0.997 20.501 1.00 49.12 84 GLN A CA 1
ATOM 643 C C . GLN A 1 84 ? 10.334 0.510 20.229 1.00 49.12 84 GLN A C 1
ATOM 645 O O . GLN A 1 84 ? 11.465 0.976 20.057 1.00 49.12 84 GLN A O 1
ATOM 650 N N . GLN A 1 85 ? 9.283 1.328 20.343 1.00 52.44 85 GLN A N 1
ATOM 651 C CA . GLN A 1 85 ? 9.428 2.795 20.269 1.00 52.44 85 GLN A CA 1
ATOM 652 C C . GLN A 1 85 ? 10.272 3.378 21.411 1.00 52.44 85 GLN A C 1
ATOM 654 O O . GLN A 1 85 ? 10.940 4.396 21.223 1.00 52.44 85 GLN A O 1
ATOM 659 N N . ARG A 1 86 ? 10.287 2.742 22.592 1.00 47.62 86 ARG A N 1
ATOM 660 C CA . ARG A 1 86 ? 11.051 3.242 23.747 1.00 47.62 86 ARG A CA 1
ATOM 661 C C . ARG A 1 86 ? 12.560 3.172 23.505 1.00 47.62 86 ARG A C 1
ATOM 663 O O . ARG A 1 86 ? 13.270 4.105 23.861 1.00 47.62 86 ARG A O 1
ATOM 670 N N . MET A 1 87 ? 13.041 2.128 22.830 1.00 45.56 87 MET A N 1
ATOM 671 C CA . MET A 1 87 ? 14.467 1.954 22.536 1.00 45.56 87 MET A CA 1
ATOM 672 C C . MET A 1 87 ? 14.937 2.896 21.423 1.00 45.56 87 MET A C 1
ATOM 674 O O . MET A 1 87 ? 15.949 3.563 21.596 1.00 45.56 87 MET A O 1
ATOM 678 N N . LYS A 1 88 ? 14.172 3.069 20.336 1.00 56.59 88 LYS A N 1
ATOM 679 C CA . LYS A 1 88 ? 14.527 4.035 19.276 1.00 56.59 88 LYS A CA 1
ATOM 680 C C . LYS A 1 88 ? 14.541 5.488 19.767 1.00 56.59 88 LYS A C 1
ATOM 682 O O . LYS A 1 88 ? 15.385 6.269 19.328 1.00 56.59 88 LYS A O 1
ATOM 687 N N . ARG A 1 89 ? 13.643 5.845 20.695 1.00 57.69 89 ARG A N 1
ATOM 688 C CA . ARG A 1 89 ? 13.596 7.182 21.310 1.00 57.69 89 ARG A CA 1
ATOM 689 C C . ARG A 1 89 ? 14.800 7.417 22.234 1.00 57.69 89 ARG A C 1
ATOM 691 O O . ARG A 1 89 ? 15.470 8.431 22.083 1.00 57.69 89 ARG A O 1
ATOM 698 N N . LEU A 1 90 ? 15.140 6.439 23.080 1.00 57.81 90 LEU A N 1
ATOM 699 C CA . LEU A 1 90 ? 16.328 6.503 23.942 1.00 57.81 90 LEU A CA 1
ATOM 700 C C . LEU A 1 90 ? 17.634 6.546 23.137 1.00 57.81 90 LEU A C 1
ATOM 702 O O . LEU A 1 90 ? 18.517 7.329 23.461 1.00 57.81 90 LEU A O 1
ATOM 706 N N . TRP A 1 91 ? 17.747 5.781 22.049 1.00 55.59 91 TRP A N 1
ATOM 707 C CA . TRP A 1 91 ? 18.940 5.800 21.195 1.00 55.59 91 TRP A CA 1
ATOM 708 C C . TRP A 1 91 ? 19.146 7.150 20.489 1.00 55.59 91 TRP A C 1
ATOM 710 O O . TRP A 1 91 ? 20.263 7.659 20.480 1.00 55.59 91 TRP A O 1
ATOM 720 N N . LYS A 1 92 ? 18.089 7.787 19.961 1.00 66.75 92 LYS A N 1
ATOM 721 C CA . LYS A 1 92 ? 18.194 9.137 19.366 1.00 66.75 92 LYS A CA 1
ATOM 722 C C . LYS A 1 92 ? 18.524 10.231 20.388 1.00 66.75 92 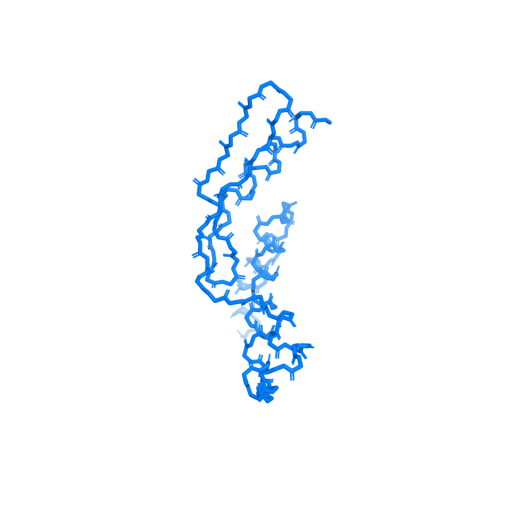LYS A C 1
ATOM 724 O O . LYS A 1 92 ? 19.161 11.213 20.026 1.00 66.75 92 LYS A O 1
ATOM 729 N N . GLU A 1 93 ? 18.103 10.069 21.640 1.00 67.56 93 GLU A N 1
ATOM 730 C CA . GLU A 1 93 ? 18.340 11.039 22.718 1.00 67.56 93 GLU A CA 1
ATOM 731 C C . GLU A 1 93 ? 19.730 10.897 23.368 1.00 67.56 93 GLU A C 1
ATOM 733 O O . GLU A 1 93 ? 20.267 11.868 23.902 1.00 67.56 93 GLU A O 1
ATOM 738 N N . TYR A 1 94 ? 20.329 9.702 23.313 1.00 57.00 94 TYR A N 1
ATOM 739 C CA . TYR A 1 94 ? 21.625 9.414 23.936 1.00 57.00 94 TYR A CA 1
ATOM 740 C C . TYR A 1 94 ? 22.824 9.665 23.005 1.00 57.00 94 TYR A C 1
ATOM 742 O O . TYR A 1 94 ? 23.886 10.048 23.484 1.00 57.00 94 TYR A O 1
ATOM 750 N N . ILE A 1 95 ? 22.663 9.526 21.681 1.00 60.19 95 ILE A N 1
ATOM 751 C CA . ILE A 1 95 ? 23.733 9.763 20.687 1.00 60.19 95 ILE A CA 1
ATOM 752 C C . ILE A 1 95 ? 24.369 11.170 20.784 1.00 60.19 95 ILE A C 1
ATOM 754 O O . ILE A 1 95 ? 25.594 11.251 20.741 1.00 60.19 95 ILE A O 1
ATOM 758 N N . PRO A 1 96 ? 23.615 12.271 20.985 1.00 60.56 96 PRO A N 1
ATOM 759 C CA . PRO A 1 96 ? 24.202 13.606 21.134 1.00 60.56 96 PRO A CA 1
ATOM 760 C C . PRO A 1 96 ? 24.983 13.824 22.440 1.00 60.56 96 PRO A C 1
ATOM 762 O O . PRO A 1 96 ? 25.620 14.859 22.582 1.00 60.56 96 PRO A O 1
ATOM 765 N N . LYS A 1 97 ? 24.905 12.896 23.407 1.00 57.84 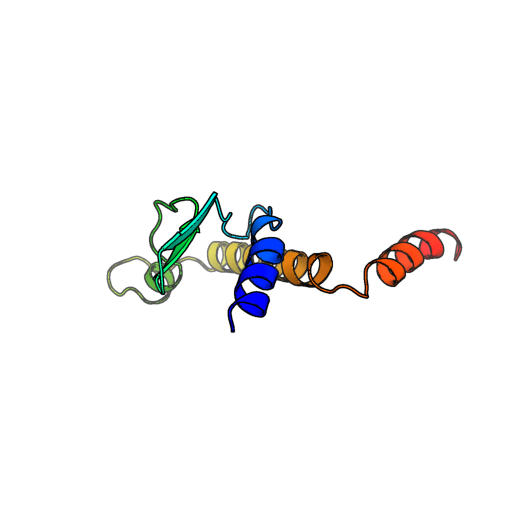97 LYS A N 1
ATOM 766 C CA . LYS A 1 97 ? 25.560 12.996 24.727 1.00 57.84 97 LYS A CA 1
ATOM 767 C C . LYS A 1 97 ? 26.858 12.182 24.824 1.00 57.84 97 LYS A C 1
ATOM 769 O O . LYS A 1 97 ? 27.478 12.167 25.880 1.00 57.84 97 LYS A O 1
ATOM 774 N N . ILE A 1 98 ? 27.240 11.482 23.750 1.00 52.16 98 ILE A N 1
ATOM 775 C CA . ILE A 1 98 ? 28.507 10.730 23.629 1.00 52.16 98 ILE A CA 1
ATOM 776 C C . ILE A 1 98 ? 29.578 11.581 22.899 1.00 52.16 98 ILE A C 1
ATOM 778 O O . ILE A 1 98 ? 30.623 11.075 22.501 1.00 52.16 98 ILE A O 1
ATOM 782 N N . GLY A 1 99 ? 29.327 12.882 22.724 1.00 45.53 99 GLY A N 1
ATOM 783 C CA . GLY A 1 99 ? 30.317 13.879 22.306 1.00 45.53 99 GLY A CA 1
ATOM 784 C C . GLY A 1 99 ? 30.680 14.784 23.466 1.00 45.53 99 GLY A C 1
ATOM 785 O O . GLY A 1 99 ? 29.730 15.357 24.045 1.00 45.53 99 GLY A O 1
#

Secondary structure (DSSP, 8-state):
-HHHHHHHHHHHHT---TTSPPEEEEEEETTEEEEEE----SPPHHHHHH-TTSPPPPHHHHHHHHHHHHHHHHHHHHHH-TT-HHHHHHHHHHGGG--

Foldseek 3Di:
DVVVVVVVCVLQQPDDDPLDWHFPDWDDDPPDTDTHTDDDPDDDPCCLCPPPPDDRDDPVVVVVNVVSNVVSVVSSVVSVPPPPPVVVVVVVVCVVVVD

pLDDT: mean 78.91, std 14.28, range [45.53, 97.0]

InterPro domains:
  IPR000719 Protein kinase domain [PS50011] (1-99)
  IPR001245 Serine-threonine/tyrosine-protein kinase, catalytic domain [PF07714] (4-78)
  IPR011009 Protein kinase-like domain superfamily [SSF56112] (4-80)
  IPR047117 Proline-rich receptor-like protein kinase PERK1-13-like [PTHR47982] (4-80)